Protein AF-A0A9E2B898-F1 (afdb_monomer_lite)

pLDDT: mean 86.63, std 16.38, range [34.0, 98.38]

Radius of gyration: 21.08 Å; chains: 1; bounding box: 50×22×76 Å

Structure (mmCIF, N/CA/C/O backbone):
data_AF-A0A9E2B898-F1
#
_entry.id   AF-A0A9E2B898-F1
#
loop_
_atom_site.group_PDB
_atom_site.id
_atom_site.type_symbol
_atom_site.label_atom_id
_atom_site.label_alt_id
_atom_site.label_comp_id
_atom_site.label_asym_id
_atom_site.label_entity_id
_atom_site.label_seq_id
_atom_site.pdbx_PDB_ins_code
_atom_site.Cartn_x
_atom_site.Cartn_y
_atom_site.Cartn_z
_atom_site.occupancy
_atom_site.B_iso_or_equiv
_atom_site.auth_seq_id
_atom_site.auth_comp_id
_atom_site.auth_asym_id
_atom_site.auth_atom_id
_atom_site.pdbx_PDB_model_num
ATOM 1 N N . MET A 1 1 ? -27.782 15.304 56.029 1.00 38.97 1 MET A N 1
ATOM 2 C CA . MET A 1 1 ? -26.669 14.658 55.301 1.00 38.97 1 MET A CA 1
ATOM 3 C C . MET A 1 1 ? -27.156 14.261 53.916 1.00 38.97 1 MET A C 1
ATOM 5 O O . MET A 1 1 ? -27.801 13.231 53.778 1.00 38.97 1 MET A O 1
ATOM 9 N N . SER A 1 2 ? -26.950 15.140 52.930 1.00 34.00 2 SER A N 1
ATOM 10 C CA . SER A 1 2 ? -27.423 14.953 51.551 1.00 34.00 2 SER A CA 1
ATOM 11 C C . SER A 1 2 ? -26.589 13.882 50.845 1.00 34.00 2 SER A C 1
ATOM 13 O O . SER A 1 2 ? -25.361 13.940 50.874 1.00 34.00 2 SER A O 1
ATOM 15 N N . ARG A 1 3 ? -27.254 12.880 50.267 1.00 42.31 3 ARG A N 1
ATOM 16 C CA . ARG A 1 3 ? -26.637 11.753 49.560 1.00 42.31 3 ARG A CA 1
ATOM 17 C C . ARG A 1 3 ? -26.317 12.205 48.132 1.00 42.31 3 ARG A C 1
ATOM 19 O O . ARG A 1 3 ? -27.229 12.457 47.354 1.00 42.31 3 ARG A O 1
ATOM 26 N N . TYR A 1 4 ? -25.033 12.321 47.807 1.00 39.31 4 TYR A N 1
ATOM 27 C CA . TYR A 1 4 ? -24.563 12.533 46.439 1.00 39.31 4 TYR A CA 1
ATOM 28 C C . TYR A 1 4 ? -24.741 11.214 45.671 1.00 39.31 4 TYR A C 1
ATOM 30 O O . TYR A 1 4 ? -24.086 10.222 45.989 1.00 39.31 4 TYR A O 1
ATOM 38 N N . ILE A 1 5 ? -25.683 11.167 44.727 1.00 50.12 5 ILE A N 1
ATOM 39 C CA . ILE A 1 5 ? -25.852 10.032 43.813 1.00 50.12 5 ILE A CA 1
ATOM 40 C C . ILE A 1 5 ? -24.951 10.306 42.609 1.00 50.12 5 ILE A C 1
ATOM 42 O O . ILE A 1 5 ? -25.257 11.169 41.786 1.00 50.12 5 ILE A O 1
ATOM 46 N N . ALA A 1 6 ? -23.825 9.596 42.539 1.00 45.81 6 ALA A N 1
ATOM 47 C CA . ALA A 1 6 ? -22.971 9.575 41.361 1.00 45.81 6 ALA A CA 1
ATOM 48 C C . ALA A 1 6 ? -23.794 9.067 40.166 1.00 45.81 6 ALA A C 1
ATOM 50 O O . ALA A 1 6 ? -24.271 7.931 40.173 1.00 45.81 6 ALA A O 1
ATOM 51 N N . HIS A 1 7 ? -24.002 9.933 39.174 1.00 44.03 7 HIS A N 1
ATOM 52 C CA . HIS A 1 7 ? -24.525 9.531 37.875 1.00 44.03 7 HIS A CA 1
ATOM 53 C C . HIS A 1 7 ? -23.452 8.687 37.195 1.00 44.03 7 HIS A C 1
ATOM 55 O O . HIS A 1 7 ? -22.353 9.158 36.913 1.00 44.03 7 HIS A O 1
ATOM 61 N N . ASN A 1 8 ? -23.760 7.409 37.016 1.00 47.03 8 ASN A N 1
ATOM 62 C CA . ASN A 1 8 ? -22.899 6.468 36.329 1.00 47.03 8 ASN A CA 1
ATOM 63 C C . ASN A 1 8 ? -23.163 6.630 34.824 1.00 47.03 8 ASN A C 1
ATOM 65 O O . ASN A 1 8 ? -23.992 5.917 34.260 1.00 47.03 8 ASN A O 1
ATOM 69 N N . ASP A 1 9 ? -22.502 7.605 34.196 1.00 51.12 9 ASP A N 1
ATOM 70 C CA . ASP A 1 9 ? -22.517 7.811 32.743 1.00 51.12 9 ASP A CA 1
ATOM 71 C C . ASP A 1 9 ? -21.690 6.714 32.055 1.00 51.12 9 ASP A C 1
ATOM 73 O O . ASP A 1 9 ? -20.585 6.922 31.562 1.00 51.12 9 ASP A O 1
ATOM 77 N N . GLN A 1 10 ? -22.227 5.497 32.028 1.00 56.12 10 GLN A N 1
ATOM 78 C CA . GLN A 1 10 ? -21.810 4.476 31.072 1.00 56.12 10 GLN A CA 1
ATOM 79 C C . GLN A 1 10 ? -22.524 4.770 29.747 1.00 56.12 10 GLN A C 1
ATOM 81 O O . GLN A 1 10 ? -23.461 4.074 29.357 1.00 56.12 10 GLN A O 1
ATOM 86 N N . GLN A 1 11 ? -22.123 5.852 29.075 1.00 55.78 11 GLN A N 1
ATOM 87 C CA . GLN A 1 11 ? -22.500 6.068 27.683 1.00 55.78 11 GLN A CA 1
ATOM 88 C C . GLN A 1 11 ? -21.84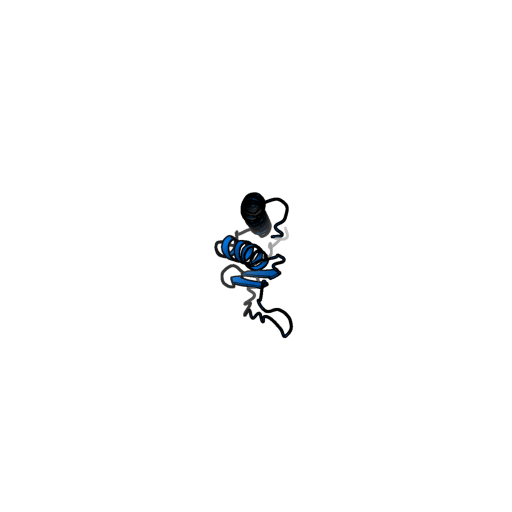0 4.960 26.863 1.00 55.78 11 GLN A C 1
ATOM 90 O O . GLN A 1 11 ? -20.616 4.882 26.777 1.00 55.78 11 GLN A O 1
ATOM 95 N N . SER A 1 12 ? -22.656 4.061 26.311 1.00 59.81 12 SER A N 1
ATOM 96 C CA . SER A 1 12 ? -22.189 3.071 25.346 1.00 59.81 12 SER A CA 1
ATOM 97 C C . SER A 1 12 ? -21.418 3.800 24.239 1.00 59.81 12 SER A C 1
ATOM 99 O O . SER A 1 12 ? -21.914 4.827 23.763 1.00 59.81 12 SER A O 1
ATOM 101 N N . PRO A 1 13 ? -20.219 3.333 23.845 1.00 63.44 13 PRO A N 1
ATOM 102 C CA . PRO A 1 13 ? -19.454 4.010 22.811 1.00 63.44 13 PRO A CA 1
ATOM 103 C C . PRO A 1 13 ? -20.314 4.100 21.551 1.00 63.44 13 PRO A C 1
ATOM 105 O O . PRO A 1 13 ? -20.918 3.114 21.128 1.00 63.44 13 PRO A O 1
ATOM 108 N N . ILE A 1 14 ? -20.411 5.303 20.990 1.00 69.25 14 ILE A N 1
ATOM 109 C CA . ILE A 1 14 ? -21.131 5.542 19.741 1.00 69.25 14 ILE A CA 1
ATOM 110 C C . ILE A 1 14 ? -20.435 4.700 18.669 1.00 69.25 14 ILE A C 1
ATOM 112 O O . ILE A 1 14 ? -19.293 4.977 18.306 1.00 69.25 14 ILE A O 1
ATOM 116 N N . SER A 1 15 ? -21.094 3.643 18.194 1.00 70.81 15 SER A N 1
ATOM 117 C CA . SER A 1 15 ? -20.571 2.805 17.119 1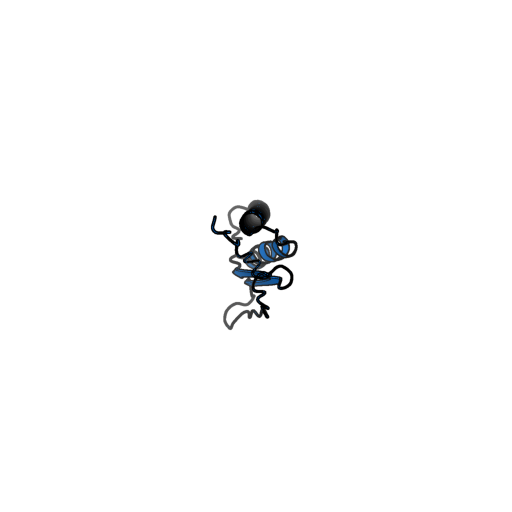.00 70.81 15 SER A CA 1
ATOM 118 C C . SER A 1 15 ? -20.926 3.437 15.778 1.00 70.81 15 SER A C 1
ATOM 120 O O . SER A 1 15 ? -22.103 3.506 15.415 1.00 70.81 15 SER A O 1
ATOM 122 N N . PHE A 1 16 ? -19.919 3.881 15.035 1.00 80.75 16 PHE A N 1
ATOM 123 C CA . PHE A 1 16 ? -20.089 4.276 13.643 1.00 80.75 16 PHE A CA 1
ATOM 124 C C . PHE A 1 16 ? -19.951 3.039 12.757 1.00 80.75 16 PHE A C 1
ATOM 126 O O . PHE A 1 16 ? -18.999 2.278 12.898 1.00 80.75 16 PHE A O 1
ATOM 133 N N . GLN A 1 17 ? -20.901 2.837 11.845 1.00 84.38 17 GLN A N 1
ATOM 134 C CA . GLN A 1 17 ? -20.717 1.907 10.734 1.00 84.38 17 GLN A CA 1
ATOM 135 C C . GLN A 1 17 ? -20.168 2.691 9.548 1.00 84.38 17 GLN A C 1
ATOM 137 O O . GLN A 1 17 ? -20.816 3.622 9.067 1.00 84.38 17 GLN A O 1
ATOM 142 N N . ILE A 1 18 ? -18.975 2.319 9.092 1.00 90.00 18 ILE A N 1
ATOM 143 C CA . ILE A 1 18 ? -18.334 2.911 7.921 1.00 90.00 18 ILE A CA 1
ATOM 144 C C . ILE A 1 18 ? -18.435 1.897 6.781 1.00 90.00 18 ILE A C 1
ATOM 146 O O . ILE A 1 18 ? -17.994 0.760 6.911 1.00 90.00 18 ILE A O 1
ATOM 150 N N . SER A 1 19 ? -19.048 2.308 5.672 1.00 94.00 19 SER A N 1
ATOM 151 C CA . SER A 1 19 ? -19.028 1.568 4.410 1.00 94.00 19 SER A CA 1
ATOM 152 C C . SER A 1 19 ? -18.073 2.272 3.454 1.00 94.00 19 SER A C 1
ATOM 154 O O . SER A 1 19 ? -18.075 3.500 3.366 1.00 94.00 19 SER A O 1
ATOM 156 N N . SER A 1 20 ? -17.236 1.499 2.770 1.00 96.50 20 SER A N 1
ATOM 157 C CA . SER A 1 20 ? -16.137 2.010 1.955 1.00 96.50 20 SER A CA 1
ATOM 158 C C . SER A 1 20 ? -15.844 1.075 0.794 1.00 96.50 20 SER A C 1
ATOM 160 O O . SER A 1 20 ? -15.882 -0.142 0.970 1.00 96.50 20 SER A O 1
ATOM 162 N N . ASP A 1 21 ? -15.469 1.651 -0.340 1.00 97.31 21 ASP A N 1
ATOM 163 C CA . ASP A 1 21 ? -15.035 0.950 -1.545 1.00 97.31 21 ASP A CA 1
ATOM 164 C C . ASP A 1 21 ? -13.847 1.718 -2.153 1.00 97.31 21 ASP A C 1
ATOM 166 O O . ASP A 1 21 ? -13.623 2.885 -1.816 1.00 97.31 21 ASP A O 1
ATOM 170 N N . GLY A 1 22 ? -13.062 1.067 -3.006 1.00 96.50 22 GLY A N 1
ATOM 171 C CA . GLY A 1 22 ? -11.832 1.607 -3.572 1.00 96.50 22 GLY A CA 1
ATOM 172 C C . GLY A 1 22 ? -11.718 1.286 -5.055 1.00 96.50 22 GLY A C 1
ATOM 173 O O . GLY A 1 22 ? -11.776 0.128 -5.457 1.00 96.50 22 GLY A O 1
ATOM 174 N N . VAL A 1 23 ? -11.503 2.318 -5.871 1.00 97.75 23 VAL A N 1
ATOM 175 C CA . VAL A 1 23 ? -11.310 2.197 -7.319 1.00 97.75 23 VAL A CA 1
ATOM 176 C C . VAL A 1 23 ? -10.147 3.080 -7.759 1.00 97.75 23 VAL A C 1
ATOM 178 O O . VAL A 1 23 ? -9.987 4.193 -7.263 1.00 97.75 23 VAL A O 1
ATOM 181 N N . THR A 1 24 ? -9.332 2.584 -8.686 1.00 97.75 24 THR A N 1
ATOM 182 C CA . THR A 1 24 ? -8.254 3.345 -9.330 1.00 97.75 24 THR A CA 1
ATOM 183 C C . THR A 1 24 ? -8.262 3.084 -10.837 1.00 97.75 24 THR A C 1
ATOM 185 O O . THR A 1 24 ? -8.727 2.033 -11.281 1.00 97.75 24 THR A O 1
ATOM 188 N N . ASP A 1 25 ? -7.772 4.043 -11.620 1.00 97.50 25 ASP A N 1
ATOM 189 C CA . ASP A 1 25 ? -7.736 4.011 -13.083 1.00 97.50 25 ASP A CA 1
ATOM 190 C C . ASP A 1 25 ? -6.406 4.592 -13.583 1.00 97.50 25 ASP A C 1
ATOM 192 O O . ASP A 1 25 ? -5.892 5.557 -13.022 1.00 97.50 25 ASP A O 1
ATOM 196 N N . THR A 1 26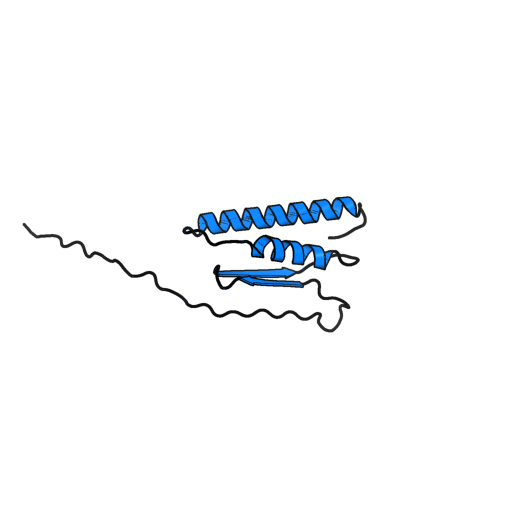 ? -5.846 4.021 -14.653 1.00 96.69 26 THR A N 1
ATOM 197 C CA . THR A 1 26 ? -4.585 4.494 -15.255 1.00 96.69 26 THR A CA 1
ATOM 198 C C . THR A 1 26 ? -4.689 5.924 -15.811 1.00 96.69 26 THR A C 1
ATOM 200 O O . THR A 1 26 ? -3.687 6.631 -15.965 1.00 96.69 26 THR A O 1
ATOM 203 N N . GLY A 1 27 ? -5.899 6.358 -16.153 1.00 97.00 27 GLY A N 1
ATOM 204 C CA . GLY A 1 27 ? -6.169 7.575 -16.894 1.00 97.00 27 GLY A CA 1
ATOM 205 C C . GLY A 1 27 ? -5.849 7.434 -18.384 1.00 97.00 27 GLY A C 1
ATOM 206 O O . GLY A 1 27 ? -5.696 6.345 -18.932 1.00 97.00 27 GLY A O 1
ATOM 207 N N . HIS A 1 28 ? -5.753 8.576 -19.067 1.00 97.25 28 HIS A N 1
ATOM 208 C CA . HIS A 1 28 ? -5.687 8.630 -20.535 1.00 97.25 28 HIS A CA 1
ATOM 209 C C . HIS A 1 28 ? -4.279 8.802 -21.125 1.00 97.25 28 HIS A C 1
ATOM 211 O O . HIS A 1 28 ? -4.141 8.827 -22.346 1.00 97.25 28 HIS A O 1
ATOM 217 N N . VAL A 1 29 ? -3.251 9.000 -20.291 1.00 95.81 29 VAL A N 1
ATOM 218 C CA . VAL A 1 29 ? -1.904 9.403 -20.749 1.00 95.81 29 VAL A CA 1
ATOM 219 C C . VAL A 1 29 ? -0.828 8.383 -20.399 1.00 95.81 29 VAL A C 1
ATOM 221 O O . VAL A 1 29 ? 0.063 8.145 -21.209 1.00 95.81 29 VAL A O 1
ATOM 224 N N . ARG A 1 30 ? -0.863 7.817 -19.188 1.00 91.38 30 ARG A N 1
ATOM 225 C CA . ARG A 1 30 ? 0.138 6.838 -18.757 1.00 91.38 30 ARG A CA 1
ATOM 226 C C . ARG A 1 30 ? -0.189 5.470 -19.349 1.00 91.38 30 ARG A C 1
ATOM 228 O O . ARG A 1 30 ? -1.352 5.111 -19.472 1.00 91.38 30 ARG A O 1
ATOM 235 N N . ASP A 1 31 ? 0.840 4.683 -19.645 1.00 90.81 31 ASP A N 1
ATOM 236 C CA . ASP A 1 31 ? 0.656 3.297 -20.100 1.00 90.81 31 ASP A CA 1
ATOM 237 C C . ASP A 1 31 ? 0.308 2.343 -18.946 1.00 90.81 31 ASP A C 1
ATOM 239 O O . ASP A 1 31 ? -0.161 1.227 -19.171 1.00 90.81 31 ASP A O 1
ATOM 243 N N . LYS A 1 32 ? 0.612 2.741 -17.704 1.00 91.12 32 LYS A N 1
ATOM 244 C CA . LYS A 1 32 ? 0.488 1.913 -16.500 1.00 91.12 32 LYS A CA 1
ATOM 245 C C . LYS A 1 32 ? 0.035 2.751 -15.318 1.00 91.12 32 LYS A C 1
ATOM 247 O O . LYS A 1 32 ? 0.463 3.897 -15.176 1.00 91.12 32 LYS A O 1
ATOM 252 N N . ASN A 1 33 ? -0.806 2.146 -14.489 1.00 94.88 33 ASN A N 1
ATOM 253 C CA . ASN A 1 33 ? -1.193 2.696 -13.204 1.00 94.88 33 ASN A CA 1
ATOM 254 C C . ASN A 1 33 ? -0.168 2.272 -12.146 1.00 94.88 33 ASN A C 1
ATOM 256 O O . ASN A 1 33 ? 0.058 1.074 -11.966 1.00 94.88 33 ASN A O 1
ATOM 260 N N . GLU A 1 34 ? 0.462 3.243 -11.491 1.00 96.06 34 GLU A N 1
ATOM 261 C CA . GLU A 1 34 ? 1.384 3.008 -10.376 1.00 96.06 34 GLU A CA 1
ATOM 262 C C . GLU A 1 34 ? 0.713 3.279 -9.017 1.00 96.06 34 GLU A C 1
ATOM 264 O O . GLU A 1 34 ? 1.357 3.117 -7.983 1.00 96.06 34 GLU A O 1
ATOM 269 N N . ASP A 1 35 ? -0.582 3.612 -8.992 1.00 97.12 35 ASP A N 1
ATOM 270 C CA . ASP A 1 35 ? -1.369 3.749 -7.768 1.00 97.12 35 ASP A CA 1
ATOM 271 C C . ASP A 1 35 ? -1.694 2.378 -7.157 1.00 97.12 35 ASP A C 1
ATOM 273 O O . ASP A 1 35 ? -1.929 1.390 -7.857 1.00 97.12 35 ASP A O 1
ATOM 277 N N . SER A 1 36 ? -1.783 2.324 -5.829 1.00 98.00 36 SER A N 1
ATOM 278 C CA . SER A 1 36 ? -2.327 1.184 -5.086 1.00 98.00 36 SER A CA 1
ATOM 279 C C . SER A 1 36 ? -3.294 1.653 -4.001 1.00 98.00 36 SER A C 1
ATOM 281 O O . SER A 1 36 ? -3.055 2.655 -3.327 1.00 98.00 36 SER A O 1
ATOM 283 N N . ILE A 1 37 ? -4.383 0.904 -3.809 1.00 98.38 37 ILE A N 1
ATOM 284 C CA . ILE A 1 37 ? -5.408 1.175 -2.793 1.00 98.38 37 ILE A CA 1
ATOM 285 C C . ILE A 1 37 ? -5.552 -0.046 -1.879 1.00 98.38 37 ILE A C 1
ATOM 287 O O . ILE A 1 37 ? -5.591 -1.178 -2.358 1.00 98.38 37 ILE A O 1
ATOM 291 N N . LEU A 1 38 ? -5.676 0.187 -0.571 1.00 98.12 38 LEU A N 1
ATOM 292 C CA . LEU A 1 38 ? -6.136 -0.805 0.403 1.00 98.12 38 LEU A CA 1
ATOM 293 C C . LEU A 1 38 ? -7.412 -0.296 1.078 1.00 98.12 38 LEU A C 1
ATOM 295 O O . LEU A 1 38 ? -7.408 0.768 1.695 1.00 98.12 38 LEU A O 1
ATOM 299 N N . VAL A 1 39 ? -8.476 -1.094 1.009 1.00 97.81 39 VAL A N 1
ATOM 300 C CA . VAL A 1 39 ? -9.703 -0.910 1.793 1.00 97.81 39 VAL A CA 1
ATOM 301 C C . VAL A 1 39 ? -9.739 -2.003 2.856 1.00 97.81 39 VAL A C 1
ATOM 303 O O . VAL A 1 39 ? -10.126 -3.132 2.566 1.00 97.81 39 VAL A O 1
ATOM 306 N N . HIS A 1 40 ? -9.315 -1.685 4.080 1.00 96.12 40 HIS A N 1
ATOM 307 C CA . HIS A 1 40 ? -9.305 -2.624 5.203 1.00 96.12 40 HIS A CA 1
ATOM 308 C C . HIS A 1 40 ? -10.400 -2.259 6.211 1.00 96.12 40 HIS A C 1
ATOM 310 O O . HIS A 1 40 ? -10.139 -1.867 7.347 1.00 96.12 40 HIS A O 1
ATOM 316 N N . ALA A 1 41 ? -11.651 -2.360 5.751 1.00 93.44 41 ALA A N 1
ATOM 317 C CA . ALA A 1 41 ? -12.827 -1.907 6.495 1.00 93.44 41 ALA A CA 1
ATOM 318 C C . ALA A 1 41 ? -12.978 -2.590 7.866 1.00 93.44 41 ALA A C 1
ATOM 320 O O . ALA A 1 41 ? -13.340 -1.920 8.828 1.00 93.44 41 ALA A O 1
ATOM 321 N N . ASP A 1 42 ? -12.635 -3.879 7.970 1.00 91.38 42 ASP A N 1
ATOM 322 C CA . ASP A 1 42 ? -12.696 -4.642 9.228 1.00 91.38 42 ASP A CA 1
ATOM 323 C C . ASP A 1 42 ? -11.797 -4.058 10.334 1.00 91.38 42 ASP A C 1
ATOM 325 O O . ASP A 1 42 ? -12.100 -4.204 11.515 1.00 91.38 42 ASP A O 1
ATOM 329 N N . GLU A 1 43 ? -10.721 -3.363 9.953 1.00 93.44 43 GLU A N 1
ATOM 330 C CA . GLU A 1 43 ? -9.737 -2.759 10.862 1.00 93.44 43 GLU A CA 1
ATOM 331 C C . GLU A 1 43 ? -9.810 -1.218 10.859 1.00 93.44 43 GLU A C 1
ATOM 333 O O . GLU A 1 43 ? -8.947 -0.549 11.424 1.00 93.44 43 GLU A O 1
ATOM 338 N N . ASN A 1 44 ? -10.833 -0.637 10.216 1.00 91.81 44 ASN A N 1
ATOM 339 C CA . ASN A 1 44 ? -11.040 0.811 10.076 1.00 91.81 44 ASN A CA 1
ATOM 340 C C . ASN A 1 44 ? -9.832 1.572 9.490 1.00 91.81 44 ASN A C 1
ATOM 342 O O . ASN A 1 44 ? -9.542 2.699 9.902 1.00 91.81 44 ASN A O 1
ATOM 346 N N . VAL A 1 4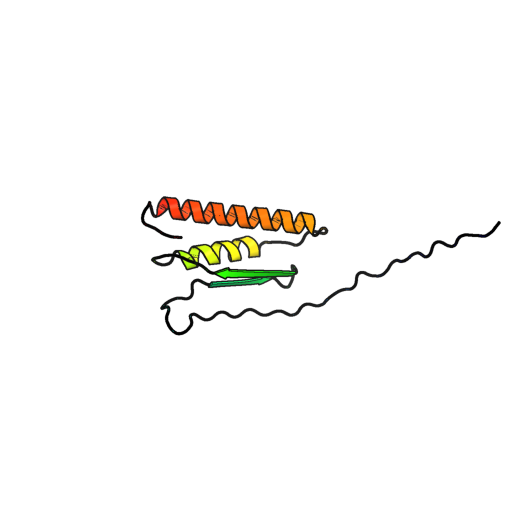5 ? -9.124 0.968 8.528 1.00 94.19 45 VAL A N 1
ATOM 347 C CA . VAL A 1 45 ? -7.969 1.583 7.853 1.00 94.19 45 VAL A CA 1
ATOM 348 C C . VAL A 1 45 ? -8.138 1.566 6.337 1.00 94.19 45 VAL A C 1
ATOM 350 O O . VAL A 1 45 ? -8.524 0.567 5.731 1.00 94.19 45 VAL A O 1
ATOM 353 N N . TRP A 1 46 ? -7.789 2.691 5.714 1.00 97.19 46 TRP A N 1
ATOM 354 C CA . TRP A 1 46 ? -7.810 2.887 4.267 1.00 97.19 46 TRP A CA 1
ATOM 355 C C . TRP A 1 46 ? -6.520 3.557 3.821 1.00 97.19 46 TRP A C 1
ATOM 357 O O . TRP A 1 46 ? -6.036 4.479 4.477 1.00 97.19 46 TRP A O 1
ATOM 367 N N . ILE A 1 47 ? -5.964 3.095 2.706 1.00 97.62 47 ILE A N 1
ATOM 368 C CA . ILE A 1 47 ? -4.687 3.581 2.182 1.00 97.62 47 ILE A CA 1
ATOM 369 C C . ILE A 1 47 ? -4.839 3.855 0.702 1.00 97.62 47 ILE A C 1
ATOM 371 O O . ILE A 1 47 ? -5.372 3.030 -0.037 1.00 97.62 47 ILE A O 1
ATOM 375 N N . VAL A 1 48 ? -4.295 4.988 0.282 1.00 97.81 48 VAL A N 1
ATOM 376 C CA . VAL A 1 48 ? -4.016 5.300 -1.114 1.00 97.81 48 VAL A CA 1
ATOM 377 C C . VAL A 1 48 ? -2.528 5.610 -1.199 1.00 97.81 48 VAL A C 1
ATOM 379 O O . VAL A 1 48 ? -2.025 6.432 -0.432 1.00 97.81 48 VAL A O 1
ATOM 382 N N . ALA A 1 49 ? -1.821 4.925 -2.091 1.00 97.25 49 ALA A N 1
ATOM 383 C CA . ALA A 1 49 ? -0.401 5.121 -2.332 1.00 97.25 49 ALA A CA 1
ATOM 384 C C . ALA A 1 49 ? -0.176 5.414 -3.819 1.00 97.25 49 ALA A C 1
ATOM 386 O O . ALA A 1 49 ? -0.442 4.555 -4.654 1.00 97.25 49 ALA A O 1
ATOM 387 N N . ASP A 1 50 ? 0.319 6.612 -4.124 1.00 95.88 50 ASP A N 1
ATOM 388 C CA . ASP A 1 50 ? 0.763 7.024 -5.461 1.00 95.88 50 ASP A CA 1
ATOM 389 C C . ASP A 1 50 ? 2.224 6.586 -5.641 1.00 95.88 50 ASP A C 1
ATOM 391 O O . ASP A 1 50 ? 3.113 6.989 -4.879 1.00 95.88 50 ASP A O 1
ATOM 395 N N . GLY A 1 51 ? 2.451 5.674 -6.583 1.00 94.19 51 GLY A N 1
ATOM 396 C CA . GLY A 1 51 ? 3.771 5.161 -6.912 1.00 94.19 51 GLY A CA 1
ATOM 397 C C . GLY A 1 51 ? 4.466 6.050 -7.934 1.00 94.19 51 GLY A C 1
ATOM 398 O O . GLY A 1 51 ? 3.915 6.344 -8.988 1.00 94.19 51 GLY A O 1
ATOM 399 N N . MET A 1 52 ? 5.721 6.417 -7.673 1.00 88.88 52 MET A N 1
ATOM 400 C CA . MET A 1 52 ? 6.545 7.161 -8.626 1.00 88.88 52 MET A CA 1
ATOM 401 C C . MET A 1 52 ? 7.813 6.380 -8.961 1.00 88.88 52 MET A C 1
ATOM 403 O O . MET A 1 52 ? 8.588 6.036 -8.081 1.00 88.88 52 MET A O 1
ATOM 407 N N . GLY A 1 53 ? 8.081 6.117 -10.236 1.00 83.19 53 GLY A N 1
ATOM 408 C CA . GLY A 1 53 ? 9.324 5.450 -10.611 1.00 83.19 53 GLY A CA 1
ATOM 409 C C . GLY A 1 53 ? 9.477 5.234 -12.108 1.00 83.19 53 GLY A C 1
ATOM 410 O O . GLY A 1 53 ? 8.593 5.526 -12.905 1.00 83.19 53 GLY A O 1
ATOM 411 N N . GLY A 1 54 ? 10.643 4.739 -12.517 1.00 74.69 54 GLY A N 1
ATOM 412 C CA . GLY A 1 54 ? 10.883 4.311 -13.897 1.00 74.69 54 GLY A CA 1
ATOM 413 C C . GLY A 1 54 ? 10.875 2.787 -14.008 1.00 74.69 54 GLY A C 1
ATOM 414 O O . GLY A 1 54 ? 11.294 2.108 -13.078 1.00 74.69 54 GLY A O 1
ATOM 415 N N . HIS A 1 55 ? 10.483 2.233 -15.164 1.00 72.25 55 HIS A N 1
ATOM 416 C CA . HIS A 1 55 ? 10.613 0.791 -15.450 1.00 72.25 55 HIS A CA 1
ATOM 417 C C . HIS A 1 55 ? 9.887 -0.149 -14.449 1.00 72.25 55 HIS A C 1
ATOM 419 O O . HIS A 1 55 ? 10.424 -1.210 -14.141 1.00 72.25 55 HIS A O 1
ATOM 425 N N . HIS A 1 56 ? 8.664 0.173 -13.997 1.00 70.38 56 HIS A N 1
ATOM 426 C CA . HIS A 1 56 ? 7.920 -0.619 -12.985 1.00 70.38 56 HIS A CA 1
ATOM 427 C C . HIS A 1 56 ? 8.555 -0.585 -11.595 1.00 70.38 56 HIS A C 1
ATOM 429 O O . HIS A 1 56 ? 8.823 -1.610 -10.961 1.00 70.38 56 HIS A O 1
ATOM 435 N N . ALA A 1 57 ? 8.903 0.615 -11.160 1.00 85.44 57 ALA A N 1
ATOM 436 C CA . ALA A 1 57 ? 9.398 0.827 -9.816 1.00 85.44 57 ALA A CA 1
ATOM 437 C C . ALA A 1 57 ? 8.350 1.517 -8.939 1.00 85.44 57 ALA A C 1
ATOM 439 O O . ALA A 1 57 ? 8.269 1.194 -7.754 1.00 85.44 57 ALA A O 1
ATOM 440 N N . GLY A 1 58 ? 7.518 2.398 -9.511 1.00 89.94 58 GLY A N 1
ATOM 441 C CA . GLY A 1 58 ? 6.452 3.060 -8.769 1.00 89.94 58 GLY A CA 1
ATOM 442 C C . GLY A 1 58 ? 5.376 2.071 -8.327 1.00 89.94 58 GLY A C 1
ATOM 443 O O . GLY A 1 58 ? 4.977 2.096 -7.166 1.00 89.94 58 GLY A O 1
ATOM 444 N N . ASP A 1 59 ? 4.996 1.125 -9.193 1.00 93.75 59 ASP A N 1
ATOM 445 C CA . ASP A 1 59 ? 4.077 0.031 -8.840 1.00 93.75 59 ASP A CA 1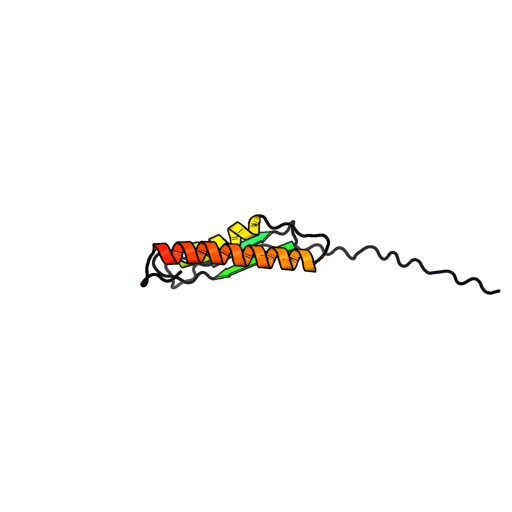
ATOM 446 C C . ASP A 1 59 ? 4.612 -0.831 -7.681 1.00 93.75 59 ASP A C 1
ATOM 448 O O . ASP A 1 59 ? 3.880 -1.149 -6.748 1.00 93.75 59 ASP A O 1
ATOM 452 N N . PHE A 1 60 ? 5.907 -1.159 -7.677 1.00 94.50 60 PHE A N 1
ATOM 453 C CA . PHE A 1 60 ? 6.547 -1.857 -6.565 1.00 94.50 60 PHE A CA 1
ATOM 454 C C . PHE A 1 60 ? 6.492 -1.035 -5.272 1.00 94.50 60 PHE A C 1
ATOM 456 O O . PHE A 1 60 ? 6.249 -1.601 -4.202 1.00 94.50 60 PHE A O 1
ATOM 463 N N . ALA A 1 61 ? 6.725 0.278 -5.346 1.00 95.25 61 ALA A N 1
ATOM 464 C CA . ALA A 1 61 ? 6.697 1.159 -4.185 1.00 95.25 61 ALA A CA 1
ATOM 465 C C . ALA A 1 61 ? 5.300 1.218 -3.555 1.00 95.25 61 ALA A C 1
ATOM 467 O O . ALA A 1 61 ? 5.151 0.911 -2.368 1.00 95.25 61 ALA A O 1
ATOM 468 N N . SER A 1 62 ? 4.277 1.546 -4.348 1.00 97.44 62 SER A N 1
ATOM 469 C CA . SER A 1 62 ? 2.899 1.684 -3.867 1.00 97.44 62 SER A CA 1
ATOM 470 C C . SER A 1 62 ? 2.331 0.356 -3.361 1.00 97.44 62 SER A C 1
ATOM 472 O O . SER A 1 62 ? 1.785 0.311 -2.256 1.00 97.44 62 SER A O 1
ATOM 474 N N . GLN A 1 63 ? 2.564 -0.749 -4.081 1.00 97.25 63 GLN A N 1
ATOM 475 C CA . GLN A 1 63 ? 2.127 -2.083 -3.653 1.00 97.25 63 GLN A CA 1
ATOM 476 C C . GLN A 1 63 ? 2.838 -2.547 -2.381 1.00 97.25 63 GLN A C 1
ATOM 478 O O . GLN A 1 63 ? 2.241 -3.241 -1.563 1.00 97.25 63 GLN A O 1
ATOM 483 N N . THR A 1 64 ? 4.111 -2.185 -2.177 1.00 97.44 64 THR A N 1
ATOM 484 C CA . THR A 1 64 ? 4.823 -2.540 -0.936 1.00 97.44 64 THR A CA 1
ATOM 485 C C . THR A 1 64 ? 4.142 -1.916 0.281 1.00 97.44 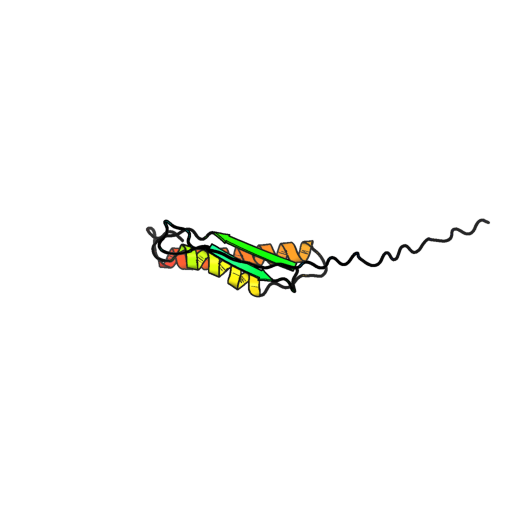64 THR A C 1
ATOM 487 O O . THR A 1 64 ? 4.011 -2.583 1.307 1.00 97.44 64 THR A O 1
ATOM 490 N N . ILE A 1 65 ? 3.675 -0.668 0.165 1.00 97.62 65 ILE A N 1
ATOM 491 C CA . ILE A 1 65 ? 2.939 0.013 1.236 1.00 97.62 65 ILE A CA 1
ATOM 492 C C . ILE A 1 65 ? 1.616 -0.716 1.500 1.00 97.62 65 ILE A C 1
ATOM 494 O O . ILE A 1 65 ? 1.384 -1.168 2.621 1.00 97.62 65 ILE A O 1
ATOM 498 N N . THR A 1 66 ? 0.764 -0.885 0.485 1.00 98.06 66 THR A N 1
ATOM 499 C CA . THR A 1 66 ? -0.563 -1.496 0.682 1.00 98.06 66 THR A CA 1
ATOM 500 C C . THR A 1 66 ? -0.476 -2.947 1.151 1.00 98.06 66 THR A C 1
ATOM 502 O O . THR A 1 66 ? -1.246 -3.352 2.017 1.00 98.06 66 THR A O 1
ATOM 505 N N . ASN A 1 67 ? 0.490 -3.726 0.655 1.00 97.69 67 ASN A N 1
ATOM 506 C CA . ASN A 1 67 ? 0.676 -5.116 1.072 1.00 97.69 67 ASN A CA 1
ATOM 507 C C . ASN A 1 67 ? 1.144 -5.223 2.525 1.00 97.69 67 ASN A C 1
ATOM 509 O O . ASN A 1 67 ? 0.599 -6.030 3.274 1.00 97.69 67 ASN A O 1
ATOM 513 N N . ASN A 1 68 ? 2.113 -4.411 2.955 1.00 96.19 68 ASN A N 1
ATOM 514 C CA . ASN A 1 68 ? 2.583 -4.466 4.341 1.00 96.19 68 ASN A CA 1
ATOM 515 C C . ASN A 1 68 ? 1.493 -4.035 5.326 1.00 96.19 68 ASN A C 1
ATOM 517 O O . ASN A 1 68 ? 1.345 -4.648 6.381 1.00 96.19 68 ASN A O 1
ATOM 521 N N . LEU A 1 69 ? 0.703 -3.019 4.973 1.00 96.44 69 LEU A N 1
ATOM 522 C CA . LEU A 1 69 ? -0.388 -2.559 5.826 1.00 96.44 69 LEU A CA 1
ATOM 523 C C . LEU A 1 69 ? -1.658 -3.425 5.726 1.00 96.44 69 LEU A C 1
ATOM 525 O O . LEU A 1 69 ? -2.531 -3.291 6.575 1.00 96.44 69 LEU A O 1
ATOM 529 N N . SER A 1 70 ? -1.751 -4.368 4.782 1.00 96.19 70 SER A N 1
ATOM 530 C CA . SER A 1 70 ? -2.862 -5.340 4.728 1.00 96.19 70 SER A CA 1
ATOM 531 C C . SER A 1 70 ? -2.903 -6.310 5.915 1.00 96.19 70 SER A C 1
ATOM 533 O O . SER A 1 70 ? -3.904 -6.987 6.126 1.00 96.19 70 SER A O 1
ATOM 535 N N . LEU A 1 71 ? -1.813 -6.388 6.686 1.00 94.25 71 LEU A N 1
ATOM 536 C CA . LEU A 1 71 ? -1.704 -7.201 7.899 1.00 94.25 71 LEU A CA 1
ATOM 537 C C . LEU A 1 71 ? -1.922 -6.389 9.183 1.00 94.25 71 LEU A C 1
ATOM 539 O O . LEU A 1 71 ? -1.811 -6.946 10.279 1.00 94.25 71 LEU A O 1
ATOM 543 N N . PHE A 1 72 ? -2.169 -5.082 9.059 1.00 96.12 72 PHE A N 1
ATOM 544 C CA . PHE A 1 72 ? -2.443 -4.211 10.193 1.00 96.12 72 PHE A CA 1
ATOM 545 C C . PHE A 1 72 ? -3.667 -4.708 10.963 1.00 96.12 72 PHE A C 1
ATOM 547 O O . PHE A 1 72 ? -4.645 -5.141 10.366 1.00 96.12 72 PHE A O 1
ATOM 554 N N . LYS A 1 73 ? -3.608 -4.609 12.291 1.00 96.44 73 LYS A N 1
ATOM 555 C CA . LYS A 1 73 ? -4.755 -4.836 13.166 1.00 96.44 73 LYS A CA 1
ATOM 556 C C . LYS A 1 73 ? -4.875 -3.689 14.141 1.00 96.44 73 LYS A C 1
ATOM 558 O O . LYS A 1 73 ? -3.881 -3.303 14.758 1.00 96.44 73 LYS A O 1
ATOM 563 N N . GLN A 1 74 ? -6.081 -3.163 14.281 1.00 92.94 74 GLN A N 1
ATOM 564 C CA . GLN A 1 74 ? -6.335 -2.048 15.170 1.00 92.94 74 GLN A CA 1
ATOM 565 C C . GLN A 1 74 ? -6.116 -2.477 16.626 1.00 92.94 74 GLN A C 1
ATOM 567 O O . GLN A 1 74 ? -6.592 -3.520 17.080 1.00 92.94 74 GLN A O 1
ATOM 572 N N . HIS A 1 75 ? -5.388 -1.654 17.374 1.00 93.06 75 HIS A N 1
ATOM 573 C CA . HIS A 1 75 ? -5.237 -1.816 18.813 1.00 93.06 75 HIS A CA 1
ATOM 574 C C . HIS A 1 75 ? -6.390 -1.142 19.560 1.00 93.06 75 HIS A C 1
ATOM 576 O O . HIS A 1 75 ? -7.084 -0.272 19.038 1.00 93.06 75 HIS A O 1
ATOM 582 N N . THR A 1 76 ? -6.565 -1.509 20.831 1.00 90.06 76 THR A N 1
ATOM 583 C CA . THR A 1 76 ? -7.575 -0.892 21.702 1.00 90.06 76 THR A CA 1
ATOM 584 C C . THR A 1 76 ? -7.395 0.621 21.817 1.00 90.06 76 THR A C 1
ATOM 586 O O . THR A 1 76 ? -8.384 1.346 21.899 1.00 90.06 76 THR A O 1
ATOM 589 N N . SER A 1 77 ? -6.146 1.102 21.840 1.00 94.56 77 SER A N 1
ATOM 590 C CA . SER A 1 77 ? -5.852 2.532 21.809 1.00 94.56 77 SER A CA 1
ATOM 591 C C . SER A 1 77 ? -5.518 2.993 20.391 1.00 94.56 77 SER A C 1
ATOM 593 O O . SER A 1 77 ? -4.895 2.283 19.591 1.00 94.56 77 SER A O 1
ATOM 595 N N . LEU A 1 78 ? -5.939 4.220 20.087 1.00 91.88 78 LEU A N 1
ATOM 596 C CA . LEU A 1 78 ? -5.589 4.870 18.833 1.00 91.88 78 LEU A CA 1
ATOM 597 C C . LEU A 1 78 ? -4.082 5.144 18.759 1.00 91.88 78 LEU A C 1
ATOM 599 O O . LEU A 1 78 ? -3.499 4.965 17.698 1.00 91.88 78 LEU A O 1
ATOM 603 N N . ASP A 1 79 ? -3.449 5.505 19.876 1.00 96.50 79 ASP A N 1
ATOM 604 C CA . ASP A 1 79 ? -2.013 5.790 19.927 1.00 96.50 79 ASP A CA 1
ATOM 605 C C . ASP A 1 79 ? -1.180 4.551 19.562 1.00 96.50 79 ASP A C 1
ATOM 607 O O . ASP A 1 79 ? -0.294 4.637 18.716 1.00 96.50 79 ASP A O 1
ATOM 611 N N . ASP A 1 80 ? -1.518 3.376 20.105 1.00 96.12 80 ASP A N 1
ATOM 612 C CA . ASP A 1 80 ? -0.845 2.115 19.758 1.00 96.12 80 ASP A CA 1
ATOM 613 C C . ASP A 1 80 ? -1.068 1.747 18.285 1.00 96.12 80 ASP A C 1
ATOM 615 O O . ASP A 1 80 ? -0.160 1.273 17.602 1.00 96.12 80 ASP A O 1
ATOM 619 N N . SER A 1 81 ? -2.275 2.006 17.770 1.00 96.12 81 SER A N 1
ATOM 620 C CA . SER A 1 81 ? -2.599 1.801 16.355 1.00 96.12 81 SER A CA 1
ATOM 621 C C . SER A 1 81 ? -1.761 2.710 15.450 1.00 96.12 81 SER A C 1
ATOM 623 O O . SER A 1 81 ? -1.246 2.257 14.431 1.00 96.12 81 SER A O 1
ATOM 625 N N . ILE A 1 82 ? -1.583 3.978 15.832 1.00 96.25 82 ILE A N 1
ATOM 626 C CA . ILE A 1 82 ? -0.753 4.947 15.107 1.00 96.25 82 ILE A CA 1
ATOM 627 C C . ILE A 1 82 ? 0.715 4.515 15.122 1.00 96.25 82 ILE A C 1
ATOM 629 O O . ILE A 1 82 ? 1.353 4.527 14.071 1.00 96.25 82 ILE A O 1
ATOM 633 N N . LEU A 1 83 ? 1.238 4.084 16.274 1.00 96.88 83 LEU A N 1
ATOM 634 C CA . LEU A 1 83 ? 2.615 3.593 16.387 1.00 96.88 83 LEU A CA 1
ATOM 635 C C . LEU A 1 83 ? 2.856 2.366 15.497 1.00 96.88 83 LEU A C 1
ATOM 637 O O . LEU A 1 83 ? 3.866 2.300 14.796 1.00 96.88 83 LEU A O 1
ATOM 641 N N . LEU A 1 84 ? 1.911 1.421 15.462 1.00 96.38 84 LEU A N 1
ATOM 642 C CA . LEU A 1 84 ? 2.001 0.257 14.579 1.00 96.38 84 LEU A CA 1
ATOM 643 C C . LEU A 1 84 ? 1.954 0.655 13.093 1.00 96.38 84 LEU A C 1
ATOM 645 O O . LEU A 1 84 ? 2.688 0.101 12.272 1.00 96.38 84 LEU A O 1
ATOM 649 N N . LEU A 1 85 ? 1.104 1.617 12.721 1.00 96.38 85 LEU A N 1
ATOM 650 C CA . LEU A 1 85 ? 1.058 2.140 11.351 1.00 96.38 85 LEU A CA 1
ATOM 651 C C . LEU A 1 85 ? 2.385 2.802 10.960 1.00 96.38 85 LEU A C 1
ATOM 653 O O . LEU A 1 85 ? 2.882 2.557 9.859 1.00 96.38 85 LEU A O 1
ATOM 657 N N . GLU A 1 86 ? 2.984 3.586 11.858 1.00 97.19 86 GLU A N 1
ATOM 658 C CA . GLU A 1 86 ? 4.302 4.188 11.647 1.00 97.19 86 GLU A CA 1
ATOM 659 C C . GLU A 1 86 ? 5.374 3.112 11.425 1.00 97.19 86 GLU A C 1
ATOM 661 O O . GLU A 1 86 ? 6.122 3.179 10.444 1.00 97.19 86 GLU A O 1
ATOM 666 N N . GLU A 1 87 ? 5.408 2.073 12.264 1.00 96.88 87 GLU A N 1
ATOM 667 C CA . GLU A 1 87 ? 6.336 0.949 12.106 1.00 96.88 87 GLU A CA 1
ATOM 668 C C . GLU A 1 87 ? 6.163 0.256 10.743 1.00 96.88 87 GLU A C 1
ATOM 670 O O . GLU A 1 87 ? 7.143 0.013 10.030 1.00 96.88 87 GLU A O 1
ATOM 675 N N . ASN A 1 88 ? 4.922 -0.005 10.325 1.00 96.62 88 ASN A N 1
ATOM 676 C CA . ASN A 1 88 ? 4.626 -0.617 9.028 1.00 96.62 88 ASN A CA 1
ATOM 677 C C . ASN A 1 88 ? 5.074 0.257 7.846 1.00 96.62 88 ASN A C 1
ATOM 679 O O . ASN A 1 88 ? 5.619 -0.258 6.860 1.00 96.62 88 ASN A O 1
ATOM 683 N N . ILE A 1 89 ? 4.906 1.579 7.933 1.00 97.00 89 ILE A N 1
ATOM 684 C CA . ILE A 1 89 ? 5.382 2.521 6.909 1.00 97.00 89 ILE A CA 1
ATOM 685 C C . ILE A 1 89 ? 6.916 2.533 6.861 1.00 97.00 89 ILE A C 1
ATOM 687 O O . ILE A 1 89 ? 7.505 2.459 5.777 1.00 97.00 89 ILE A O 1
ATOM 691 N N . LEU A 1 90 ? 7.588 2.559 8.014 1.00 97.81 90 LEU A N 1
ATOM 692 C CA . LEU A 1 90 ? 9.050 2.516 8.092 1.00 97.81 90 LEU A CA 1
ATOM 693 C C . LEU A 1 90 ? 9.616 1.204 7.531 1.00 97.81 90 LEU A C 1
ATOM 695 O O . LEU A 1 90 ? 10.599 1.223 6.779 1.00 97.81 90 LEU A O 1
ATOM 699 N N . ASN A 1 91 ? 8.968 0.076 7.824 1.00 97.38 91 ASN A N 1
ATOM 700 C CA . ASN A 1 91 ? 9.307 -1.229 7.262 1.00 97.38 91 ASN A CA 1
ATOM 701 C C . ASN A 1 91 ? 9.135 -1.249 5.737 1.00 97.38 91 ASN A C 1
ATOM 703 O O . ASN A 1 91 ? 10.035 -1.700 5.022 1.00 97.38 91 ASN A O 1
ATOM 707 N N . SER A 1 92 ? 8.041 -0.680 5.227 1.00 96.81 92 SER A N 1
ATOM 708 C CA . SER A 1 92 ? 7.798 -0.526 3.786 1.00 96.81 92 SER A CA 1
ATOM 709 C C . SER A 1 92 ? 8.898 0.297 3.115 1.00 96.81 92 SER A C 1
ATOM 711 O O . SER A 1 92 ? 9.516 -0.158 2.152 1.00 96.81 92 SER A O 1
ATOM 713 N N . ASN A 1 93 ? 9.249 1.451 3.685 1.00 96.50 93 ASN A N 1
ATOM 714 C CA . ASN A 1 93 ? 10.353 2.283 3.204 1.00 96.50 93 ASN A CA 1
ATOM 715 C C . ASN A 1 93 ? 11.704 1.538 3.236 1.00 96.50 93 ASN A C 1
ATOM 717 O O . ASN A 1 93 ? 12.500 1.659 2.306 1.00 96.50 93 ASN A O 1
ATOM 721 N N . SER A 1 94 ? 11.970 0.718 4.257 1.00 97.00 94 SER A N 1
ATOM 722 C CA . SER A 1 94 ? 13.179 -0.119 4.316 1.00 97.00 94 SER A CA 1
ATOM 723 C C . SER A 1 94 ? 13.242 -1.126 3.161 1.00 97.00 94 SER A C 1
ATOM 725 O O . SER A 1 94 ? 14.292 -1.287 2.531 1.00 97.00 94 SER A O 1
ATOM 727 N N . VAL A 1 95 ? 12.121 -1.775 2.829 1.00 95.88 95 VAL A N 1
ATOM 728 C CA . VAL A 1 95 ? 12.016 -2.702 1.688 1.00 95.88 95 VAL A CA 1
ATOM 729 C C . VAL A 1 95 ? 12.228 -1.971 0.359 1.00 95.88 95 VAL A C 1
ATOM 731 O O . VAL A 1 95 ? 13.039 -2.416 -0.460 1.00 95.88 95 VAL A O 1
ATOM 734 N N . ILE A 1 96 ? 11.580 -0.819 0.179 1.00 94.31 96 ILE A N 1
ATOM 735 C CA . ILE A 1 96 ? 11.699 0.023 -1.020 1.00 94.31 96 ILE A CA 1
ATOM 736 C C . ILE A 1 96 ? 13.147 0.483 -1.220 1.00 94.31 96 ILE A C 1
ATOM 738 O O . ILE A 1 96 ? 13.731 0.274 -2.285 1.00 94.31 96 ILE A O 1
ATOM 742 N N . ARG A 1 97 ? 13.797 0.988 -0.167 1.00 92.94 97 ARG A N 1
ATOM 743 C CA . ARG A 1 97 ? 15.214 1.382 -0.209 1.00 92.94 97 ARG A CA 1
ATOM 744 C C . ARG A 1 97 ? 16.133 0.214 -0.546 1.00 92.94 97 ARG A C 1
ATOM 746 O O . ARG A 1 97 ? 17.030 0.362 -1.373 1.00 92.94 97 ARG A O 1
ATOM 753 N N . LYS A 1 98 ? 15.910 -0.970 0.040 1.00 93.25 98 LYS A N 1
ATOM 754 C CA . LYS A 1 98 ? 16.684 -2.180 -0.295 1.00 93.25 98 LYS A CA 1
ATOM 755 C C . LYS A 1 98 ? 16.552 -2.546 -1.773 1.00 93.25 98 LYS A C 1
ATOM 757 O O . LYS A 1 98 ? 17.546 -2.948 -2.379 1.00 93.25 98 LYS A O 1
ATOM 762 N N . LYS A 1 99 ? 15.358 -2.417 -2.360 1.00 90.75 99 LYS A N 1
ATOM 763 C CA . LYS A 1 99 ? 15.154 -2.613 -3.802 1.00 90.75 99 LYS A CA 1
ATOM 764 C C . LYS A 1 99 ? 15.892 -1.541 -4.610 1.00 90.75 99 LYS A C 1
ATOM 766 O O . LYS A 1 99 ? 16.607 -1.906 -5.540 1.00 90.75 99 LYS A O 1
ATOM 771 N N . SER A 1 100 ? 15.801 -0.272 -4.214 1.00 88.88 100 SER A N 1
ATOM 772 C CA . SER A 1 100 ? 16.481 0.851 -4.878 1.00 88.88 100 SER A CA 1
ATOM 773 C C . SER A 1 100 ? 17.996 0.641 -4.938 1.00 88.88 100 SER A C 1
ATOM 775 O O . SER A 1 100 ? 18.589 0.691 -6.016 1.00 88.88 100 SER A O 1
ATOM 777 N N . TYR A 1 101 ? 18.624 0.241 -3.826 1.00 88.50 101 TYR A N 1
ATOM 778 C CA . TYR A 1 101 ? 20.059 -0.058 -3.804 1.00 88.50 101 TYR A CA 1
ATOM 779 C C . TYR A 1 101 ? 20.470 -1.189 -4.755 1.00 88.50 101 TYR A C 1
ATOM 781 O O . TYR A 1 101 ? 21.567 -1.140 -5.309 1.00 88.50 101 TYR A O 1
ATOM 789 N N . LYS A 1 102 ? 19.606 -2.192 -4.974 1.00 87.19 102 LYS A N 1
ATOM 790 C CA . LYS A 1 102 ? 19.877 -3.290 -5.918 1.00 87.19 102 LYS A CA 1
ATOM 791 C C . LYS A 1 102 ? 19.787 -2.854 -7.380 1.00 87.19 102 LYS A C 1
ATOM 793 O O . LYS A 1 102 ? 20.473 -3.442 -8.209 1.00 87.19 102 LYS A O 1
ATOM 798 N N . LEU A 1 103 ? 18.953 -1.863 -7.698 1.00 83.88 103 LEU A N 1
ATOM 799 C CA . LEU A 1 103 ? 18.808 -1.342 -9.062 1.00 83.88 103 LEU A CA 1
ATOM 800 C C . LEU A 1 103 ? 19.913 -0.332 -9.437 1.00 83.88 103 LEU A C 1
ATOM 802 O O . LEU A 1 103 ? 20.151 -0.094 -10.619 1.00 83.88 103 LEU A O 1
ATOM 806 N N . GLY A 1 104 ? 20.637 0.210 -8.452 1.00 77.19 104 GLY A N 1
ATOM 807 C CA . GLY A 1 104 ? 21.786 1.094 -8.663 1.00 77.19 104 GLY A CA 1
ATOM 808 C C . GLY A 1 104 ? 21.421 2.577 -8.800 1.00 77.19 104 GLY A C 1
ATOM 809 O O . GLY A 1 104 ? 20.261 2.969 -8.739 1.00 77.19 104 GLY A O 1
ATOM 810 N N . ARG A 1 105 ? 22.439 3.434 -8.974 1.00 67.50 105 ARG A N 1
ATOM 811 C CA . ARG A 1 105 ? 22.330 4.908 -8.850 1.00 67.50 105 ARG A CA 1
ATOM 812 C C . ARG A 1 105 ? 21.446 5.609 -9.895 1.00 67.50 105 ARG A C 1
ATOM 814 O O . ARG A 1 105 ? 21.167 6.788 -9.720 1.00 67.50 105 ARG A O 1
ATOM 821 N N . ASN A 1 106 ? 21.018 4.908 -10.943 1.00 66.62 106 ASN A N 1
ATOM 822 C CA . ASN A 1 106 ? 20.206 5.469 -12.030 1.00 66.62 106 ASN A CA 1
ATOM 823 C C . ASN A 1 106 ? 18.740 5.006 -11.987 1.00 66.62 106 ASN A C 1
ATOM 825 O O . ASN A 1 106 ? 17.995 5.282 -12.923 1.00 66.62 106 ASN A O 1
ATOM 829 N N . ALA A 1 107 ? 18.337 4.274 -10.946 1.00 66.81 107 ALA A N 1
ATOM 830 C CA . ALA A 1 107 ? 16.974 3.788 -10.795 1.00 66.81 107 ALA A CA 1
ATOM 831 C C . ALA A 1 107 ? 16.200 4.631 -9.777 1.00 66.81 107 ALA A C 1
ATOM 833 O O . ALA A 1 107 ? 16.642 4.810 -8.640 1.00 66.81 107 ALA A O 1
ATOM 834 N N . THR A 1 108 ? 15.029 5.109 -10.189 1.00 73.38 108 THR A N 1
ATOM 835 C CA . THR A 1 108 ? 14.055 5.778 -9.323 1.00 73.38 108 THR A CA 1
ATOM 836 C C . THR A 1 108 ? 12.977 4.774 -8.943 1.00 73.38 108 THR A C 1
ATOM 838 O O . THR A 1 108 ? 12.389 4.165 -9.838 1.00 73.38 108 THR A O 1
ATOM 841 N N . ILE A 1 109 ? 12.768 4.612 -7.636 1.00 75.12 109 ILE A N 1
ATOM 842 C CA . ILE A 1 109 ? 11.676 3.876 -6.985 1.00 75.12 109 ILE A CA 1
ATOM 843 C C . ILE A 1 109 ? 10.997 4.841 -6.017 1.00 75.12 109 ILE A C 1
ATOM 845 O O . ILE A 1 109 ? 11.757 5.668 -5.453 1.00 75.12 109 ILE A O 1
#

Foldseek 3Di:
DDDDDPDPPPPPPPDDQDDDDDDDDPDDPDPDALWDWDDPRVQPDIDIQQFDWPPCLRVLLNCLLRVLCNPQHHDPDPVVSVVVNVVSVVVSVVVSVVVVVVVDDPTDD

Sequence (109 aa):
MSRYIAHNDQQSPISFQISSDGVTDTGHVRDKNEDSILVHADENVWIVADGMGGHHAGDFASQTITNNLSLFKQHTSLDDSILLLEENILNSNSVIRKKSYKLGRNATI

Secondary structure (DSSP, 8-state):
--------------------------TTT-SS---EEEEEGGGTEEEEE----SSS-HHHHHHHHHHHHTT----SSHHHHHHHHHHHHHHHHHHHHHHHHHH-TT---